Protein AF-A0A7Y3E2W7-F1 (afdb_monomer_lite)

pLDDT: mean 75.49, std 20.17, range [36.81, 98.5]

Foldseek 3Di:
DDCPPDPPPPPPDAQDDPVRLVVLVVVLVVVCVVCVVVVNNVVCVVVNVVSVVVSVVNVCSNVVVVCVVPDPPCDPVNVVVVVVVVVVVVVVVVVVVVVPPPPDPPDDDDDD

Structure (mmCIF, N/CA/C/O backbone):
data_AF-A0A7Y3E2W7-F1
#
_entry.id   AF-A0A7Y3E2W7-F1
#
loop_
_atom_site.group_PDB
_atom_site.id
_atom_site.type_symbol
_atom_site.label_atom_id
_atom_site.label_alt_id
_atom_site.label_comp_id
_atom_site.label_asym_id
_atom_site.label_entity_id
_atom_site.label_seq_id
_atom_site.pdbx_PDB_ins_code
_atom_site.Cartn_x
_atom_site.Cartn_y
_atom_site.Cartn_z
_atom_site.occupancy
_atom_site.B_iso_or_equiv
_atom_site.auth_seq_id
_atom_site.auth_comp_id
_atom_site.auth_asym_id
_atom_site.auth_atom_id
_atom_site.pdbx_PDB_model_num
ATOM 1 N N . MET A 1 1 ? 30.914 -36.514 -20.649 1.00 40.91 1 MET A N 1
ATOM 2 C CA . MET A 1 1 ? 29.871 -36.196 -19.656 1.00 40.91 1 MET A CA 1
ATOM 3 C C . MET A 1 1 ? 30.089 -34.741 -19.303 1.00 40.91 1 MET A C 1
ATOM 5 O O . MET A 1 1 ? 30.912 -34.464 -18.445 1.00 40.91 1 MET A O 1
ATOM 9 N N . ASP A 1 2 ? 29.462 -33.841 -20.057 1.00 40.50 2 ASP A N 1
ATOM 10 C CA . ASP A 1 2 ? 29.475 -32.408 -19.768 1.00 40.50 2 ASP A CA 1
ATOM 11 C C . ASP A 1 2 ? 28.217 -32.092 -18.968 1.00 40.50 2 ASP A C 1
ATOM 13 O O . ASP A 1 2 ? 27.113 -32.038 -19.507 1.00 40.50 2 ASP A O 1
ATOM 17 N N . ASP A 1 3 ? 28.396 -31.959 -17.659 1.00 47.12 3 ASP A N 1
ATOM 18 C CA . ASP A 1 3 ? 27.387 -31.462 -16.731 1.00 47.12 3 ASP A CA 1
ATOM 19 C C . ASP A 1 3 ? 27.387 -29.930 -16.816 1.00 47.12 3 ASP A C 1
ATOM 21 O O . ASP A 1 3 ? 27.977 -29.220 -16.003 1.00 47.12 3 ASP A O 1
ATOM 25 N N . SER A 1 4 ? 26.791 -29.412 -17.893 1.00 49.38 4 SER A N 1
ATOM 26 C CA . SER A 1 4 ? 26.433 -27.997 -17.999 1.00 49.38 4 SER A CA 1
ATOM 27 C C . SER A 1 4 ? 25.125 -27.783 -17.248 1.00 49.38 4 SER A C 1
ATOM 29 O O . SER A 1 4 ? 24.070 -27.604 -17.851 1.00 49.38 4 SER A O 1
ATOM 31 N N . SER A 1 5 ? 25.206 -27.861 -15.920 1.00 50.41 5 SER A N 1
ATOM 32 C CA . SER A 1 5 ? 24.106 -27.518 -15.029 1.00 50.41 5 SER A CA 1
ATOM 33 C C . SER A 1 5 ? 23.673 -26.072 -15.272 1.00 50.41 5 SER A C 1
ATOM 35 O O . SER A 1 5 ? 24.426 -25.106 -15.112 1.00 50.41 5 SER A O 1
ATOM 37 N N . GLU A 1 6 ? 22.426 -25.983 -15.707 1.00 49.62 6 GLU A N 1
ATOM 38 C CA . GLU A 1 6 ? 21.614 -24.811 -15.965 1.00 49.62 6 GLU A CA 1
ATOM 39 C C . GLU A 1 6 ? 21.729 -23.790 -14.823 1.00 49.62 6 GLU A C 1
ATOM 41 O O . GLU A 1 6 ? 21.264 -24.016 -13.705 1.00 49.62 6 GLU A O 1
ATOM 46 N N . ARG A 1 7 ? 22.288 -22.607 -15.104 1.00 46.91 7 ARG A N 1
ATOM 47 C CA . ARG A 1 7 ? 21.934 -21.426 -14.311 1.00 46.91 7 ARG A CA 1
ATOM 48 C C . ARG A 1 7 ? 20.592 -20.939 -14.828 1.00 46.91 7 ARG A C 1
ATOM 50 O O . ARG A 1 7 ? 20.533 -20.127 -15.746 1.00 46.91 7 ARG A O 1
ATOM 57 N N . CYS A 1 8 ? 19.519 -21.464 -14.250 1.00 42.66 8 CYS A N 1
ATOM 58 C CA . CYS A 1 8 ? 18.219 -20.818 -14.310 1.00 42.66 8 CYS A CA 1
ATOM 59 C C . CYS A 1 8 ? 18.381 -19.427 -13.692 1.00 42.66 8 CYS A C 1
ATOM 61 O O . CYS A 1 8 ? 18.460 -19.287 -12.473 1.00 42.66 8 CYS A O 1
ATOM 63 N N . GLU A 1 9 ? 18.494 -18.401 -14.533 1.00 46.25 9 GLU A N 1
ATOM 64 C CA . GLU A 1 9 ? 18.309 -17.022 -14.108 1.00 46.25 9 GLU A CA 1
ATOM 65 C C . GLU A 1 9 ? 16.896 -16.926 -13.533 1.00 46.25 9 GLU A C 1
ATOM 67 O O . GLU A 1 9 ? 15.901 -16.912 -14.262 1.00 46.25 9 GLU A O 1
ATOM 72 N N . GLU A 1 10 ? 16.800 -16.938 -12.207 1.00 44.06 10 GLU A N 1
ATOM 73 C CA . GLU A 1 10 ? 15.563 -16.707 -11.480 1.00 44.06 10 GLU A CA 1
ATOM 74 C C . GLU A 1 10 ? 15.150 -15.258 -11.774 1.00 44.06 10 GLU A C 1
ATOM 76 O O . GLU A 1 10 ? 15.556 -14.311 -11.100 1.00 44.06 10 GLU A O 1
ATOM 81 N N . LYS A 1 11 ? 14.404 -15.057 -12.868 1.00 50.44 11 LYS A N 1
ATOM 82 C CA . LYS A 1 11 ? 13.750 -13.784 -13.166 1.00 50.44 11 LYS A CA 1
ATOM 83 C C . LYS A 1 11 ? 12.845 -13.490 -11.982 1.00 50.44 11 LYS A C 1
ATOM 85 O O . LYS A 1 11 ? 11.765 -14.068 -11.864 1.00 50.44 11 LYS A O 1
ATOM 90 N N . GLY A 1 12 ? 13.318 -12.617 -11.094 1.00 58.91 12 GLY A N 1
ATOM 91 C CA . GLY A 1 12 ? 12.549 -12.148 -9.953 1.00 58.91 12 GLY A CA 1
ATOM 92 C C . GLY A 1 12 ? 11.154 -11.705 -10.404 1.00 58.91 12 GLY A C 1
ATOM 93 O O . GLY A 1 12 ? 10.984 -11.290 -11.557 1.00 58.91 12 GLY A O 1
ATOM 94 N N . PRO A 1 13 ? 10.141 -11.810 -9.527 1.00 65.06 13 PRO A N 1
ATOM 95 C CA . PRO A 1 13 ? 8.766 -11.525 -9.900 1.00 65.06 13 PRO A CA 1
ATOM 96 C C . PRO A 1 13 ? 8.683 -10.150 -10.571 1.00 65.06 13 PRO A C 1
ATOM 98 O O . PRO A 1 13 ? 9.246 -9.156 -10.093 1.00 65.06 13 PRO A O 1
ATOM 101 N N . GLY A 1 14 ? 8.026 -10.125 -11.732 1.00 67.56 14 GLY A N 1
ATOM 102 C CA . GLY A 1 14 ? 7.763 -8.898 -12.473 1.00 67.56 14 GLY A CA 1
ATOM 103 C C . GLY A 1 14 ? 6.989 -7.883 -11.622 1.00 67.56 14 GLY A C 1
ATOM 104 O O . GLY A 1 14 ? 6.475 -8.235 -10.556 1.00 67.56 14 GLY A O 1
ATOM 105 N N . PRO A 1 15 ? 6.916 -6.614 -12.061 1.00 76.56 15 PRO A N 1
ATOM 106 C CA . PRO A 1 15 ? 6.127 -5.608 -11.359 1.00 76.56 15 PRO A CA 1
ATOM 107 C C . PRO A 1 15 ? 4.693 -6.095 -11.106 1.00 76.56 15 PRO A C 1
ATOM 109 O O . PRO A 1 15 ? 4.139 -6.829 -11.934 1.00 76.56 15 PRO A O 1
ATOM 112 N N . PRO A 1 16 ? 4.077 -5.699 -9.979 1.00 84.19 16 PRO A N 1
ATOM 113 C CA . PRO A 1 16 ? 2.671 -5.992 -9.739 1.00 84.19 16 PRO A CA 1
ATOM 114 C C . PRO A 1 16 ? 1.811 -5.395 -10.863 1.00 84.19 16 PRO A C 1
ATOM 116 O O . PRO A 1 16 ? 2.094 -4.310 -11.364 1.00 84.19 16 PRO A O 1
ATOM 119 N N . SER A 1 17 ? 0.761 -6.106 -11.278 1.00 88.81 17 SER A N 1
ATOM 120 C CA . SER A 1 17 ? -0.187 -5.583 -12.265 1.00 88.81 17 SER A CA 1
ATOM 121 C C . SER A 1 17 ? -1.071 -4.487 -1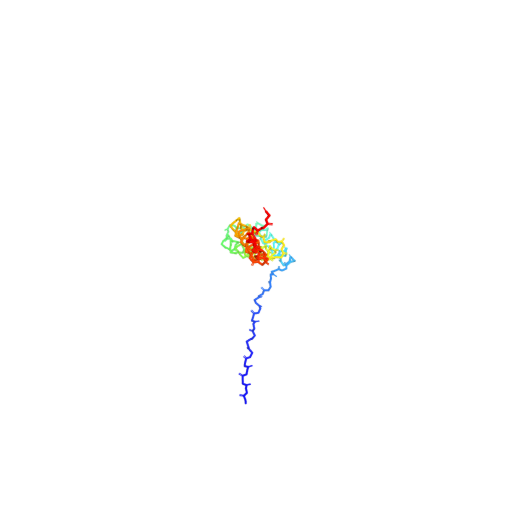1.663 1.00 88.81 17 SER A C 1
ATOM 123 O O . SER A 1 17 ? -1.322 -4.471 -10.456 1.00 88.81 17 SER A O 1
ATOM 125 N N . GLU A 1 18 ? -1.606 -3.607 -12.510 1.00 90.94 18 GLU A N 1
ATOM 126 C CA . GLU A 1 18 ? -2.554 -2.564 -12.097 1.00 90.94 18 GLU A CA 1
ATOM 127 C C . GLU A 1 18 ? -3.778 -3.153 -11.375 1.00 90.94 18 GLU A C 1
ATOM 129 O O . GLU A 1 18 ? -4.172 -2.671 -10.313 1.00 90.94 18 GLU A O 1
ATOM 134 N N . ASP A 1 19 ? -4.338 -4.247 -11.900 1.00 92.50 19 ASP A N 1
ATOM 135 C CA . ASP A 1 19 ? -5.480 -4.933 -11.285 1.00 92.50 19 ASP A CA 1
ATOM 136 C C . ASP A 1 19 ? -5.157 -5.455 -9.883 1.00 92.50 19 ASP A C 1
ATOM 138 O O . ASP A 1 19 ? -5.993 -5.376 -8.982 1.00 92.50 19 ASP A O 1
ATOM 142 N N . ARG A 1 20 ? -3.925 -5.935 -9.664 1.00 93.25 20 ARG A N 1
ATOM 143 C CA . ARG A 1 20 ? -3.476 -6.381 -8.342 1.00 93.25 20 ARG A CA 1
ATOM 144 C C . ARG A 1 20 ? -3.413 -5.213 -7.363 1.00 93.25 20 ARG A C 1
ATOM 146 O O . ARG A 1 20 ? -3.873 -5.346 -6.234 1.00 93.25 20 ARG A O 1
ATOM 153 N N . VAL A 1 21 ? -2.863 -4.078 -7.789 1.00 94.94 21 VAL A N 1
ATOM 154 C CA . VAL A 1 21 ? -2.784 -2.866 -6.961 1.00 94.94 21 VAL A CA 1
ATOM 155 C C . VAL A 1 21 ? -4.180 -2.370 -6.591 1.00 94.94 21 VAL A C 1
ATOM 157 O O . VAL A 1 21 ? -4.456 -2.128 -5.416 1.00 94.94 21 VAL A O 1
ATOM 160 N N . ARG A 1 22 ? -5.083 -2.276 -7.576 1.00 95.81 22 ARG A N 1
ATOM 161 C CA . ARG A 1 22 ? -6.483 -1.885 -7.355 1.00 95.81 22 ARG A CA 1
ATOM 162 C C . ARG A 1 22 ? -7.179 -2.815 -6.365 1.00 95.81 22 ARG A C 1
ATOM 164 O O . ARG A 1 22 ? -7.830 -2.333 -5.442 1.00 95.81 22 ARG A O 1
ATOM 171 N N . LEU A 1 23 ? -7.021 -4.128 -6.527 1.00 97.19 23 LEU A N 1
ATOM 172 C CA . LEU A 1 23 ? -7.623 -5.112 -5.632 1.00 97.19 23 LEU A CA 1
ATOM 173 C C . LEU A 1 23 ? -7.125 -4.952 -4.189 1.00 97.19 23 LEU A C 1
ATOM 175 O O . LEU A 1 23 ? -7.937 -4.914 -3.270 1.00 97.19 23 LEU A O 1
ATOM 179 N N . GLU A 1 24 ? -5.815 -4.823 -3.976 1.00 97.56 24 GLU A N 1
ATOM 180 C CA . GLU A 1 24 ? -5.246 -4.687 -2.626 1.00 97.56 24 GLU A CA 1
ATOM 181 C C . GLU A 1 24 ? -5.689 -3.384 -1.939 1.00 97.56 24 GLU A C 1
ATOM 183 O O . GLU A 1 24 ? -5.977 -3.396 -0.742 1.00 97.56 24 GLU A O 1
ATOM 188 N N . LEU A 1 25 ? -5.839 -2.284 -2.689 1.00 97.94 25 LEU A N 1
ATOM 189 C CA . LEU A 1 25 ? -6.413 -1.033 -2.175 1.00 97.94 25 LEU A CA 1
ATOM 190 C C . LEU A 1 25 ? -7.863 -1.216 -1.706 1.00 97.94 25 LEU A C 1
ATOM 192 O O . LEU A 1 25 ? -8.213 -0.787 -0.605 1.00 97.94 25 LEU A O 1
ATOM 196 N N . VAL A 1 26 ? -8.695 -1.875 -2.519 1.00 98.38 26 VAL A N 1
ATOM 197 C CA . VAL A 1 26 ? -10.098 -2.159 -2.176 1.00 98.38 26 VAL A CA 1
ATOM 198 C C . VAL A 1 26 ? -10.178 -3.056 -0.942 1.00 98.38 26 VAL A C 1
ATOM 200 O O . VAL A 1 26 ? -10.890 -2.736 0.007 1.00 98.38 26 VAL A O 1
ATOM 203 N N . LEU A 1 27 ? -9.394 -4.137 -0.902 1.00 97.69 27 LEU A N 1
ATOM 204 C CA . LEU A 1 27 ? -9.372 -5.061 0.233 1.00 97.69 27 LEU A CA 1
ATOM 205 C C . LEU A 1 27 ? -8.911 -4.383 1.527 1.00 97.69 27 LEU A C 1
ATOM 207 O O . LEU A 1 27 ? -9.448 -4.676 2.599 1.00 97.69 27 LEU A O 1
ATOM 211 N N . PHE A 1 28 ? -7.936 -3.476 1.441 1.00 98.31 28 PHE A N 1
ATOM 212 C CA . PHE A 1 28 ? -7.484 -2.702 2.591 1.00 98.31 28 PHE A CA 1
ATOM 213 C C . PHE A 1 28 ? -8.569 -1.733 3.080 1.00 98.31 28 PHE A C 1
ATOM 215 O O . PHE A 1 28 ? -8.849 -1.690 4.277 1.00 98.31 28 PHE A O 1
ATOM 222 N N . ALA A 1 29 ? -9.249 -1.018 2.180 1.00 98.38 29 ALA A N 1
ATOM 223 C CA . ALA A 1 29 ? -10.369 -0.149 2.547 1.00 98.38 29 ALA A CA 1
ATOM 224 C C . ALA A 1 29 ? -11.522 -0.936 3.202 1.00 98.38 29 ALA A C 1
ATOM 226 O O . ALA A 1 29 ? -12.060 -0.516 4.230 1.00 98.38 29 ALA A O 1
ATOM 227 N N . ASP A 1 30 ? -11.861 -2.106 2.658 1.00 98.50 30 ASP A N 1
ATOM 228 C CA . ASP A 1 30 ? -12.881 -2.999 3.215 1.00 98.50 30 ASP A CA 1
ATOM 229 C C . ASP A 1 30 ? -12.494 -3.552 4.588 1.00 98.50 30 ASP A C 1
ATOM 231 O O . ASP A 1 30 ? -13.359 -3.797 5.432 1.00 98.50 30 ASP A O 1
ATOM 235 N N . LEU A 1 31 ? -11.203 -3.788 4.834 1.00 97.94 31 LEU A N 1
ATOM 236 C CA . LEU A 1 31 ? -10.705 -4.175 6.152 1.00 97.94 31 LEU A CA 1
ATOM 237 C C . LEU A 1 31 ? -10.949 -3.059 7.175 1.00 97.94 31 LEU A C 1
ATOM 239 O O . LEU A 1 31 ? -11.514 -3.331 8.232 1.00 97.94 31 LEU A O 1
ATOM 243 N N . ILE A 1 32 ? -10.573 -1.816 6.857 1.00 98.12 32 ILE A N 1
ATOM 244 C CA . ILE A 1 32 ? -10.770 -0.669 7.758 1.00 98.12 32 ILE A CA 1
ATOM 245 C C . ILE A 1 32 ? -12.253 -0.484 8.082 1.00 98.12 32 ILE A C 1
ATOM 247 O O . ILE A 1 32 ? -12.622 -0.380 9.250 1.00 98.12 32 ILE A O 1
ATOM 251 N N . GLN A 1 33 ? -13.118 -0.521 7.065 1.00 98.44 33 GLN A N 1
ATOM 252 C CA . GLN A 1 33 ? -14.562 -0.385 7.264 1.00 98.44 33 GLN A CA 1
ATOM 253 C C . GLN A 1 33 ? -15.154 -1.503 8.129 1.00 98.44 33 GLN A C 1
ATOM 255 O O . GLN A 1 33 ? -16.060 -1.247 8.920 1.00 98.44 33 GLN A O 1
ATOM 260 N N . ARG A 1 34 ? -14.678 -2.746 7.984 1.00 98.25 34 ARG A N 1
ATOM 261 C CA . ARG A 1 34 ? -15.124 -3.865 8.827 1.00 98.25 34 ARG A CA 1
ATOM 262 C C . ARG A 1 34 ? -14.692 -3.686 10.277 1.00 98.25 34 ARG A C 1
ATOM 264 O O . ARG A 1 34 ? -15.526 -3.804 11.167 1.00 98.25 34 ARG A O 1
ATOM 271 N N . LEU A 1 35 ? -13.428 -3.338 10.506 1.00 98.06 35 LEU A N 1
ATOM 272 C CA . LEU A 1 35 ? -12.901 -3.104 11.851 1.00 98.06 35 LEU A CA 1
ATOM 273 C C . LEU A 1 35 ? -13.622 -1.958 12.569 1.00 98.06 35 LEU A C 1
ATOM 275 O O . LEU A 1 35 ? -13.870 -2.057 13.770 1.00 98.06 35 LEU A O 1
ATOM 279 N N . GLU A 1 36 ? -13.990 -0.905 11.840 1.00 98.06 36 GLU A N 1
ATOM 280 C CA . GLU A 1 36 ? -14.787 0.199 12.378 1.00 98.06 36 GLU A CA 1
ATOM 281 C C . GLU A 1 36 ? -16.212 -0.246 12.735 1.00 98.06 36 GLU A C 1
ATOM 283 O O . GLU A 1 36 ? -16.678 0.008 13.842 1.00 98.06 36 GLU A O 1
ATOM 288 N N . LYS A 1 37 ? -16.891 -0.988 11.847 1.00 98.31 37 LYS A N 1
ATOM 289 C CA . LYS A 1 37 ? -18.232 -1.545 12.124 1.00 98.31 37 LYS A CA 1
ATOM 290 C C . LYS A 1 37 ? -18.250 -2.467 13.343 1.00 98.31 37 LYS A C 1
ATOM 292 O O . LYS A 1 37 ? -19.257 -2.537 14.040 1.00 98.31 37 LYS A O 1
ATOM 297 N N . GLU A 1 38 ? -17.151 -3.174 13.588 1.00 98.06 38 GLU A N 1
ATOM 298 C CA . GLU A 1 38 ? -16.971 -4.042 14.753 1.00 98.06 38 GLU A CA 1
ATOM 299 C C . GLU A 1 38 ? -16.495 -3.284 16.006 1.00 98.06 38 GLU A C 1
ATOM 301 O O . GLU A 1 38 ? -16.399 -3.891 17.068 1.00 98.06 38 GLU A O 1
ATOM 306 N N . ASN A 1 39 ? -16.205 -1.979 15.910 1.00 97.88 39 ASN A N 1
ATOM 307 C CA . ASN A 1 39 ? -15.603 -1.153 16.963 1.00 97.88 39 ASN A CA 1
ATOM 308 C C . ASN A 1 39 ? -14.263 -1.709 17.493 1.00 97.88 39 ASN A C 1
ATOM 310 O O . ASN A 1 39 ? -13.923 -1.568 18.666 1.00 97.88 39 ASN A O 1
ATOM 314 N N . ARG A 1 40 ? -13.495 -2.360 16.612 1.00 97.81 40 ARG A N 1
ATOM 315 C CA . ARG A 1 40 ? -12.215 -3.029 16.915 1.00 97.81 40 ARG A CA 1
ATOM 316 C C . ARG A 1 40 ? -11.021 -2.376 16.231 1.00 97.81 40 ARG A C 1
ATOM 318 O O . ARG A 1 40 ? -9.906 -2.889 16.307 1.00 97.81 40 ARG A O 1
ATOM 325 N N . LEU A 1 41 ? -11.230 -1.243 15.561 1.00 96.00 41 LEU A N 1
ATOM 326 C CA . LEU A 1 41 ? -10.185 -0.559 14.804 1.00 96.00 41 LEU A CA 1
ATOM 327 C C . LEU A 1 41 ? -8.969 -0.207 15.673 1.00 96.00 41 LEU A C 1
ATOM 329 O O . LEU A 1 41 ? -7.839 -0.470 15.267 1.00 96.00 41 LEU A O 1
ATOM 333 N N . ALA A 1 42 ? -9.200 0.310 16.884 1.00 96.81 42 ALA A N 1
ATOM 334 C CA . ALA A 1 42 ? -8.135 0.649 17.829 1.00 96.81 42 ALA A CA 1
ATOM 335 C C . ALA A 1 42 ? -7.341 -0.586 18.296 1.00 96.81 42 ALA A C 1
ATOM 337 O O . ALA A 1 42 ? -6.115 -0.548 18.368 1.00 96.81 42 ALA A O 1
ATOM 338 N N . GLU A 1 43 ? -8.026 -1.699 18.568 1.00 97.50 43 GLU A N 1
ATOM 339 C CA . GLU A 1 43 ? -7.401 -2.959 18.995 1.00 97.50 43 GLU A CA 1
ATOM 340 C C . GLU A 1 43 ? -6.561 -3.590 17.878 1.00 97.50 43 GLU A C 1
ATOM 342 O O . GLU A 1 43 ? -5.513 -4.185 18.126 1.00 97.50 43 GLU A O 1
ATOM 347 N N . ALA A 1 44 ? -7.005 -3.435 16.630 1.00 97.25 44 ALA A N 1
ATOM 348 C CA . ALA A 1 44 ? -6.347 -3.977 15.451 1.00 97.25 44 ALA A CA 1
ATOM 349 C C . ALA A 1 44 ? -5.250 -3.061 14.874 1.00 97.25 44 ALA A C 1
ATOM 351 O O . ALA A 1 44 ? -4.658 -3.411 13.851 1.00 97.25 44 ALA A O 1
ATOM 352 N N . LEU A 1 45 ? -4.938 -1.918 15.502 1.00 95.38 45 LEU A N 1
ATOM 353 C CA . LEU A 1 45 ? -3.963 -0.945 14.988 1.00 95.38 45 LEU A CA 1
ATOM 354 C C . LEU A 1 45 ? -2.610 -1.557 14.581 1.00 95.38 45 LEU A C 1
ATOM 356 O O . LEU A 1 45 ? -2.158 -1.261 13.473 1.00 95.38 45 LEU A O 1
ATOM 360 N N . PRO A 1 46 ? -1.962 -2.432 15.381 1.00 97.06 46 PRO A N 1
ATOM 361 C CA . PRO A 1 46 ? -0.692 -3.040 14.977 1.00 97.06 46 PRO A CA 1
ATOM 362 C C . PRO A 1 46 ? -0.806 -3.846 13.676 1.00 97.06 46 PRO A C 1
ATOM 364 O O . PRO A 1 46 ? 0.069 -3.777 12.814 1.00 97.06 46 PRO A O 1
ATOM 367 N N . PHE A 1 47 ? -1.914 -4.570 13.502 1.00 95.69 47 PHE A N 1
ATOM 368 C CA . PHE A 1 47 ? -2.190 -5.336 12.289 1.00 95.69 47 PHE A CA 1
ATOM 369 C C . PHE A 1 47 ? -2.463 -4.422 11.088 1.00 95.69 47 PHE A C 1
ATOM 371 O O . PHE A 1 47 ? -1.923 -4.645 10.003 1.00 95.69 47 PHE A O 1
ATOM 378 N N . VAL A 1 48 ? -3.250 -3.361 11.289 1.00 97.44 48 VAL A N 1
ATOM 379 C CA . VAL A 1 48 ? -3.537 -2.355 10.258 1.00 97.44 48 VAL A CA 1
ATOM 380 C C . VAL A 1 48 ? -2.249 -1.696 9.766 1.00 97.44 48 VAL A C 1
ATOM 382 O O . VAL A 1 48 ? -2.044 -1.591 8.558 1.00 97.44 48 VAL A O 1
ATOM 385 N N . LEU A 1 49 ? -1.354 -1.308 10.678 1.00 97.12 49 LEU A N 1
ATOM 386 C CA . LEU A 1 49 ? -0.061 -0.715 10.331 1.00 97.12 49 LEU A CA 1
ATOM 387 C C . LEU A 1 49 ? 0.829 -1.682 9.544 1.00 97.12 49 LEU A C 1
ATOM 389 O O . LEU A 1 49 ? 1.466 -1.265 8.578 1.00 97.12 49 LEU A O 1
ATOM 393 N N . SER A 1 50 ? 0.833 -2.970 9.903 1.00 96.19 50 SER A N 1
ATOM 394 C CA . SER A 1 50 ? 1.559 -3.989 9.138 1.00 96.19 50 SER A CA 1
ATOM 395 C C . SER A 1 50 ? 1.041 -4.085 7.701 1.00 96.19 50 SER A C 1
ATOM 397 O O . SER A 1 50 ? 1.829 -4.002 6.761 1.00 96.19 50 SER A O 1
ATOM 399 N N . ARG A 1 51 ? -0.283 -4.193 7.506 1.00 97.38 51 ARG A N 1
ATOM 400 C CA . ARG A 1 51 ? -0.863 -4.278 6.153 1.00 97.38 51 ARG A CA 1
ATOM 401 C C . ARG A 1 51 ? -0.705 -2.986 5.361 1.00 97.38 51 ARG A C 1
ATOM 403 O O . ARG A 1 51 ? -0.516 -3.050 4.150 1.00 97.38 51 ARG A O 1
ATOM 410 N N . LEU A 1 52 ? -0.720 -1.830 6.022 1.00 96.88 52 LEU A N 1
ATOM 411 C CA . LEU A 1 52 ? -0.398 -0.555 5.384 1.00 96.88 52 LEU A CA 1
ATOM 412 C C . LEU A 1 52 ? 1.053 -0.529 4.880 1.00 96.88 52 LEU A C 1
ATOM 414 O O . LEU A 1 52 ? 1.311 -0.017 3.793 1.00 96.88 52 LEU A O 1
ATOM 418 N N . GLY A 1 53 ? 1.993 -1.096 5.642 1.00 95.19 53 GLY A N 1
ATOM 419 C CA . GLY A 1 53 ? 3.385 -1.259 5.222 1.00 95.19 53 GLY A CA 1
ATOM 420 C C . GLY A 1 53 ? 3.521 -2.114 3.960 1.00 95.19 53 GLY A C 1
ATOM 421 O O . GLY A 1 53 ? 4.179 -1.697 3.006 1.00 95.19 53 GLY A O 1
ATOM 422 N N . ASP A 1 54 ? 2.836 -3.259 3.919 1.00 95.31 54 ASP A N 1
ATOM 423 C CA . ASP A 1 54 ? 2.809 -4.136 2.740 1.00 95.31 54 ASP A CA 1
ATOM 424 C C . ASP A 1 54 ? 2.213 -3.428 1.518 1.00 95.31 54 ASP A C 1
ATOM 426 O O . ASP A 1 54 ? 2.770 -3.481 0.420 1.00 95.31 54 ASP A O 1
ATOM 430 N N . LEU A 1 55 ? 1.091 -2.729 1.712 1.00 96.31 55 LEU A N 1
ATOM 431 C CA . LEU A 1 55 ? 0.408 -1.984 0.659 1.00 96.31 55 LEU A CA 1
ATOM 432 C C . LEU A 1 55 ? 1.280 -0.844 0.127 1.00 96.31 55 LEU A C 1
ATOM 434 O O . LEU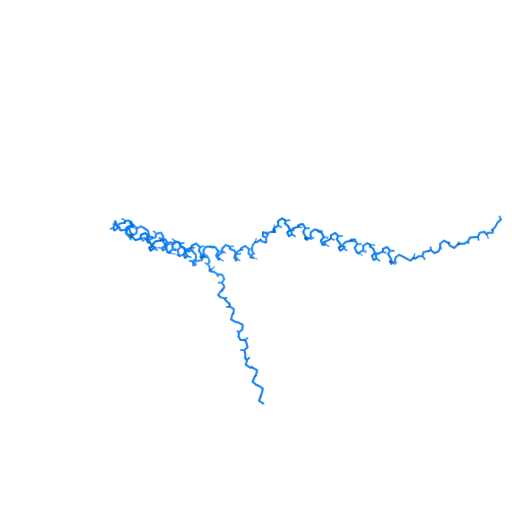 A 1 55 ? 1.369 -0.651 -1.082 1.00 96.31 55 LEU A O 1
ATOM 438 N N . ARG A 1 56 ? 1.982 -0.125 1.011 1.00 94.75 56 ARG A N 1
ATOM 439 C CA . ARG A 1 56 ? 2.946 0.906 0.612 1.00 94.75 56 ARG A CA 1
ATOM 440 C C . ARG A 1 56 ? 4.056 0.320 -0.254 1.00 94.75 56 ARG A C 1
ATOM 442 O O . ARG A 1 56 ? 4.403 0.925 -1.262 1.00 94.75 56 ARG A O 1
ATOM 449 N N . ARG A 1 57 ? 4.603 -0.842 0.117 1.00 91.81 57 ARG A N 1
ATOM 450 C CA . ARG A 1 57 ? 5.624 -1.526 -0.687 1.00 91.81 57 ARG A CA 1
ATOM 451 C C . ARG A 1 57 ? 5.082 -1.909 -2.064 1.00 91.81 57 ARG A C 1
ATOM 453 O O . ARG A 1 57 ? 5.736 -1.629 -3.056 1.00 91.81 57 ARG A O 1
ATOM 460 N N . LEU A 1 58 ? 3.874 -2.472 -2.129 1.00 92.50 58 LEU A N 1
ATOM 461 C CA . LEU A 1 58 ? 3.219 -2.821 -3.393 1.00 92.50 58 LEU A CA 1
ATOM 462 C C . LEU A 1 58 ? 3.022 -1.599 -4.305 1.00 92.50 58 LEU A C 1
ATOM 464 O O . LEU A 1 58 ? 3.291 -1.679 -5.502 1.00 92.50 58 LEU A O 1
ATOM 468 N N . LEU A 1 59 ? 2.549 -0.484 -3.743 1.00 91.25 59 LEU A N 1
ATOM 469 C CA . LEU A 1 59 ? 2.348 0.768 -4.476 1.00 91.25 59 LEU A CA 1
ATOM 470 C C . LEU A 1 59 ? 3.673 1.324 -4.996 1.00 91.25 59 LEU A C 1
ATOM 472 O O . LEU A 1 59 ? 3.750 1.721 -6.153 1.00 91.25 59 LEU A O 1
ATOM 476 N N . PHE A 1 60 ? 4.718 1.287 -4.171 1.00 88.44 60 PHE A N 1
ATOM 477 C CA . PHE A 1 60 ? 6.057 1.703 -4.572 1.00 88.44 60 PHE A CA 1
ATOM 478 C C . PHE A 1 60 ? 6.627 0.808 -5.679 1.00 88.44 60 PHE A C 1
ATOM 480 O O . PHE A 1 60 ? 7.142 1.316 -6.666 1.00 88.44 60 PHE A O 1
ATOM 487 N N . ASP A 1 61 ? 6.487 -0.516 -5.568 1.00 87.81 61 ASP A N 1
ATOM 488 C CA . ASP A 1 61 ? 6.947 -1.460 -6.593 1.00 87.81 61 ASP A CA 1
ATOM 489 C C . ASP A 1 61 ? 6.210 -1.257 -7.930 1.00 87.81 61 ASP A C 1
ATOM 491 O O . ASP A 1 61 ? 6.805 -1.418 -8.998 1.00 87.81 61 ASP A O 1
ATOM 495 N N . TYR A 1 62 ? 4.924 -0.894 -7.879 1.00 87.50 62 TYR A N 1
ATOM 496 C CA . TYR A 1 62 ? 4.136 -0.515 -9.052 1.00 87.50 62 TYR A CA 1
ATOM 497 C C . TYR A 1 62 ? 4.599 0.817 -9.654 1.00 87.50 62 TYR A C 1
ATOM 499 O O . TYR A 1 62 ? 4.789 0.905 -10.865 1.00 87.50 62 TYR A O 1
ATOM 507 N N . GLU A 1 63 ? 4.803 1.838 -8.819 1.00 83.19 63 GLU A N 1
ATOM 508 C CA . GLU A 1 63 ? 5.202 3.181 -9.245 1.00 83.19 63 GLU A CA 1
ATOM 509 C C . GLU A 1 63 ? 6.622 3.192 -9.809 1.00 83.19 63 GLU A C 1
ATOM 511 O O . GLU A 1 63 ? 6.812 3.637 -10.933 1.00 83.19 63 GLU A O 1
ATOM 516 N N . VAL A 1 64 ? 7.602 2.626 -9.099 1.00 78.00 64 VAL A N 1
ATOM 517 C CA . VAL A 1 64 ? 9.019 2.661 -9.493 1.00 78.00 64 VAL A CA 1
ATOM 518 C C . VAL A 1 64 ? 9.278 1.868 -10.769 1.00 78.00 64 VAL A C 1
ATOM 520 O O . VAL A 1 64 ? 9.929 2.357 -11.693 1.00 78.00 64 VAL A O 1
ATOM 523 N N . ARG A 1 65 ? 8.715 0.664 -10.889 1.00 66.12 65 ARG A N 1
ATOM 524 C CA . ARG A 1 65 ? 8.839 -0.124 -12.127 1.00 66.12 65 ARG A CA 1
ATOM 525 C C . ARG A 1 65 ? 7.930 0.402 -13.242 1.00 66.12 65 ARG A C 1
ATOM 527 O O . ARG A 1 65 ? 8.195 0.174 -14.421 1.00 66.12 65 ARG A O 1
ATOM 534 N N . GLY A 1 66 ? 6.873 1.131 -12.883 1.00 56.44 66 GLY A N 1
ATOM 535 C CA . GLY A 1 66 ? 6.081 1.945 -13.800 1.00 56.44 66 GLY A CA 1
ATOM 536 C C . GLY A 1 66 ? 6.885 3.121 -14.357 1.00 56.44 66 GLY A C 1
ATOM 537 O O . GLY A 1 66 ? 6.835 3.361 -15.560 1.00 56.44 66 GLY A O 1
ATOM 538 N N . THR A 1 67 ? 7.693 3.791 -13.530 1.00 51.09 67 THR A N 1
ATOM 539 C CA . THR A 1 67 ? 8.593 4.878 -13.941 1.00 51.09 67 THR A CA 1
ATOM 540 C C . THR A 1 67 ? 9.784 4.379 -14.755 1.00 51.09 67 THR A C 1
ATOM 542 O O . THR A 1 67 ? 10.116 5.021 -15.745 1.00 51.09 67 THR A O 1
ATOM 545 N N . GLU A 1 68 ? 10.329 3.183 -14.488 1.00 51.56 68 GLU A N 1
ATOM 546 C CA . GLU A 1 68 ? 11.282 2.534 -15.413 1.00 51.56 68 GLU A CA 1
ATOM 547 C C . GLU A 1 68 ? 10.684 2.337 -16.820 1.00 51.56 68 GLU A C 1
ATOM 549 O O . GLU A 1 68 ? 11.401 2.392 -17.818 1.00 51.56 68 GLU A O 1
ATOM 554 N N . ARG A 1 69 ? 9.360 2.141 -16.921 1.00 49.75 69 ARG A N 1
ATOM 555 C CA . ARG A 1 69 ? 8.634 2.041 -18.198 1.00 49.75 69 ARG A CA 1
ATOM 556 C C . ARG A 1 69 ? 8.183 3.376 -18.786 1.00 49.75 69 ARG A C 1
ATOM 558 O O . ARG A 1 69 ? 7.912 3.408 -19.985 1.00 49.75 69 ARG A O 1
ATOM 565 N N . LEU A 1 70 ? 8.032 4.432 -17.985 1.00 47.00 70 LEU A N 1
ATOM 566 C CA . LEU A 1 70 ? 7.311 5.635 -18.409 1.00 47.00 70 LEU A CA 1
ATOM 567 C C . LEU A 1 70 ? 8.029 6.965 -18.236 1.00 47.00 70 LEU A C 1
ATOM 569 O O . LEU A 1 70 ? 7.455 7.917 -18.735 1.00 47.00 70 LEU A O 1
ATOM 573 N N . LEU A 1 71 ? 9.218 7.066 -17.634 1.00 44.72 71 LEU A N 1
ATOM 574 C CA . LEU A 1 71 ? 10.130 8.221 -17.743 1.00 44.72 71 LEU A CA 1
ATOM 575 C C . LEU A 1 71 ? 11.370 7.937 -16.872 1.00 44.72 71 LEU A C 1
ATOM 577 O O . LEU A 1 71 ? 11.199 7.739 -15.667 1.00 44.72 71 LEU A O 1
ATOM 581 N N . PRO A 1 72 ? 12.613 7.988 -17.396 1.00 45.00 72 PRO A N 1
ATOM 582 C CA . PRO A 1 72 ? 13.742 8.189 -16.507 1.00 45.00 72 PRO A CA 1
ATOM 583 C C . PRO A 1 72 ? 13.498 9.546 -15.847 1.00 45.00 72 PRO A C 1
ATOM 585 O O . PRO A 1 72 ? 13.453 10.576 -16.523 1.00 45.00 72 PRO A O 1
ATOM 588 N N . ILE A 1 73 ? 13.282 9.554 -14.534 1.00 52.81 73 ILE A N 1
ATOM 589 C CA . ILE A 1 73 ? 13.507 10.765 -13.756 1.00 52.81 73 ILE A CA 1
ATOM 590 C C . ILE A 1 73 ? 15.015 10.979 -13.881 1.00 52.81 73 ILE A C 1
ATOM 592 O O . ILE A 1 73 ? 15.780 10.389 -13.127 1.00 52.81 73 ILE A O 1
ATOM 596 N N . GLU A 1 74 ? 15.453 11.694 -14.922 1.00 52.69 74 GLU A N 1
ATOM 597 C CA . GLU A 1 74 ? 16.850 12.092 -15.042 1.00 52.69 74 GLU A CA 1
ATOM 598 C C . GLU A 1 74 ? 17.142 12.943 -13.811 1.00 52.69 74 GLU A C 1
ATOM 600 O O . GLU A 1 74 ? 16.655 14.071 -13.684 1.00 52.69 74 GLU A O 1
ATOM 605 N N . ASP A 1 75 ? 17.905 12.363 -12.886 1.00 58.47 75 ASP A N 1
ATOM 606 C CA . ASP A 1 75 ? 18.580 13.105 -11.838 1.00 58.47 75 ASP A CA 1
ATOM 607 C C . ASP A 1 75 ? 19.243 14.328 -12.504 1.00 58.47 75 ASP A C 1
ATOM 609 O O . ASP A 1 75 ? 19.911 14.169 -13.535 1.00 58.47 75 ASP A O 1
ATOM 613 N N . PRO A 1 76 ? 19.054 15.555 -11.986 1.00 57.94 76 PRO A N 1
ATOM 614 C CA . PRO A 1 76 ? 19.734 16.737 -12.501 1.00 57.94 76 PRO A CA 1
ATOM 615 C C . PRO A 1 76 ? 21.242 16.526 -12.711 1.00 57.94 76 PRO A C 1
ATOM 617 O O . PRO A 1 76 ? 21.797 17.079 -13.660 1.00 57.94 76 PRO A O 1
ATOM 620 N N . GLN A 1 77 ? 21.891 15.702 -11.879 1.00 56.69 77 GLN A N 1
ATOM 621 C CA . GLN A 1 77 ? 23.288 15.315 -12.064 1.00 56.69 77 GLN A CA 1
ATOM 622 C C . GLN A 1 77 ? 23.490 14.411 -13.280 1.00 56.69 77 GLN A C 1
ATOM 624 O O . GLN A 1 77 ? 24.379 14.693 -14.072 1.00 56.69 77 GLN A O 1
ATOM 629 N N . GLU A 1 78 ? 22.664 13.383 -13.489 1.00 59.81 78 GLU A N 1
ATOM 630 C CA . GLU A 1 78 ? 22.764 12.528 -14.681 1.00 59.81 78 GLU A CA 1
ATOM 631 C C . GLU A 1 78 ? 22.506 13.303 -15.975 1.00 59.81 78 GLU A C 1
ATOM 633 O O . GLU A 1 78 ? 23.162 13.054 -16.988 1.00 59.81 78 GLU A O 1
ATOM 638 N N . ARG A 1 79 ? 21.578 14.265 -15.954 1.00 68.50 79 ARG A N 1
ATOM 639 C CA . ARG A 1 79 ? 21.328 15.148 -17.098 1.00 68.50 79 ARG A CA 1
ATOM 640 C C . ARG A 1 79 ? 22.555 15.996 -17.426 1.0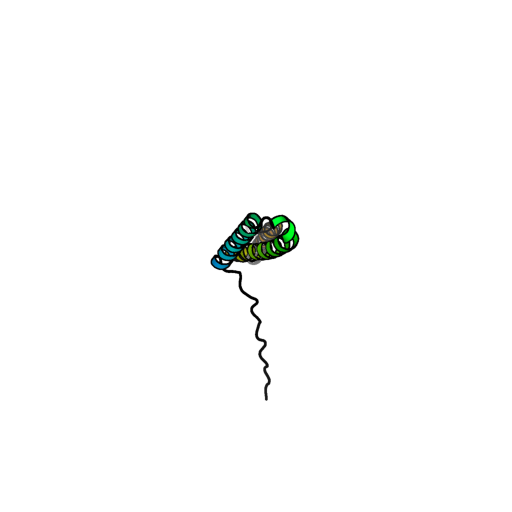0 68.50 79 ARG A C 1
ATOM 642 O O . ARG A 1 79 ? 22.895 16.147 -18.600 1.00 68.50 79 ARG A O 1
ATOM 649 N N . GLU A 1 80 ? 23.218 16.534 -16.406 1.00 69.06 80 GLU A N 1
ATOM 650 C CA . GLU A 1 80 ? 24.449 17.305 -16.582 1.00 69.06 80 GLU A CA 1
ATOM 651 C C . GLU A 1 80 ? 25.606 16.409 -17.050 1.00 69.06 80 GLU A C 1
ATOM 653 O O . GLU A 1 80 ? 26.342 16.791 -17.956 1.00 69.0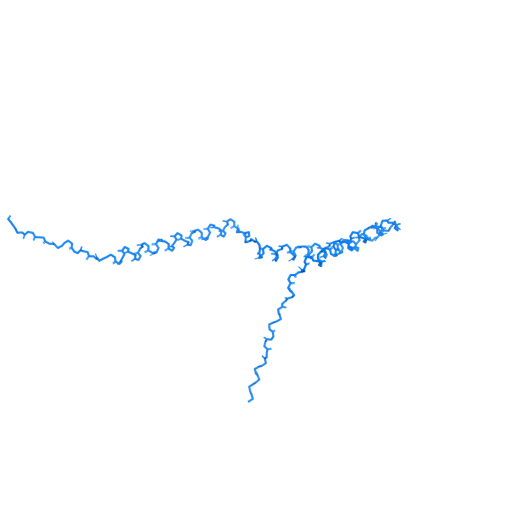6 80 GLU A O 1
ATOM 658 N N . THR A 1 81 ? 25.719 15.181 -16.536 1.00 77.81 81 THR A N 1
ATOM 659 C CA . THR A 1 81 ? 26.716 14.202 -16.996 1.00 77.81 81 THR A CA 1
ATOM 660 C C . THR A 1 81 ? 26.509 13.842 -18.467 1.00 77.81 81 THR A C 1
ATOM 662 O O . THR A 1 81 ? 27.440 13.963 -19.254 1.00 77.81 81 THR A O 1
ATOM 665 N N . ARG A 1 82 ? 25.279 13.522 -18.892 1.00 74.94 82 ARG A N 1
ATOM 666 C CA . ARG A 1 82 ? 24.976 13.234 -20.308 1.00 74.94 82 ARG A CA 1
ATOM 667 C C . ARG A 1 82 ? 25.234 14.433 -21.219 1.00 74.94 82 ARG A C 1
ATOM 669 O O . ARG A 1 82 ? 25.560 14.256 -22.392 1.00 74.94 82 ARG A O 1
ATOM 676 N N . ARG A 1 83 ? 25.051 15.655 -20.711 1.00 77.31 83 ARG A N 1
ATOM 677 C CA . ARG A 1 83 ? 25.374 16.883 -21.444 1.00 77.31 83 ARG A CA 1
ATOM 678 C C . ARG A 1 83 ? 26.885 17.034 -21.622 1.00 77.31 83 ARG A C 1
ATOM 680 O O . ARG A 1 83 ? 27.318 17.311 -22.736 1.00 77.31 83 ARG A O 1
ATOM 687 N N . LEU A 1 84 ? 27.655 16.820 -20.558 1.00 81.62 84 LEU A N 1
ATOM 688 C CA . LEU A 1 84 ? 29.118 16.852 -20.585 1.00 81.62 84 LEU A CA 1
ATOM 689 C C . LEU A 1 84 ? 29.696 15.776 -21.510 1.00 81.62 84 LEU A C 1
ATOM 691 O O . LEU A 1 84 ? 30.598 16.074 -22.289 1.00 81.62 84 LEU A O 1
ATOM 695 N N . ASP A 1 85 ? 29.142 14.564 -21.482 1.00 80.75 85 ASP A N 1
ATOM 696 C CA . ASP A 1 85 ? 29.577 13.473 -22.357 1.00 80.75 85 ASP A CA 1
ATOM 697 C C . ASP A 1 85 ? 29.356 13.825 -23.834 1.00 80.75 85 ASP A C 1
ATOM 699 O O . ASP A 1 85 ? 30.277 13.696 -24.639 1.00 80.75 85 ASP A O 1
ATOM 703 N N . ARG A 1 86 ? 28.187 14.378 -24.193 1.00 80.12 86 ARG A N 1
ATOM 704 C CA . ARG A 1 86 ? 27.933 14.848 -25.569 1.00 80.12 86 ARG A CA 1
ATOM 705 C C . ARG A 1 86 ? 28.860 15.983 -25.989 1.00 80.12 86 ARG A C 1
ATOM 707 O O . ARG A 1 86 ? 29.344 15.975 -27.115 1.00 80.12 86 ARG A O 1
ATOM 714 N N . GLU A 1 87 ? 29.117 16.948 -25.106 1.00 83.69 87 GLU A N 1
ATOM 715 C CA . GLU A 1 87 ? 30.045 18.049 -25.395 1.00 83.69 87 GLU A CA 1
ATOM 716 C C . GLU A 1 87 ? 31.477 17.528 -25.607 1.00 83.69 87 GLU A C 1
ATOM 718 O O . GLU A 1 87 ? 32.204 18.009 -26.478 1.00 83.69 87 GLU A O 1
ATOM 723 N N . SER A 1 88 ? 31.876 16.514 -24.836 1.00 81.25 88 SER A N 1
ATOM 724 C CA . SER A 1 88 ? 33.167 15.841 -24.978 1.00 81.25 88 SER A CA 1
ATOM 725 C C . SER A 1 88 ? 33.268 15.088 -26.308 1.00 81.25 88 SER A C 1
ATOM 727 O O . SER A 1 88 ? 34.256 15.242 -27.026 1.00 81.25 88 SER A O 1
ATOM 729 N N . GLU A 1 89 ? 32.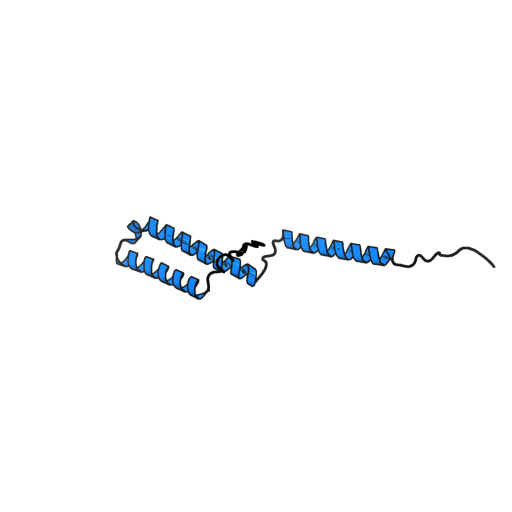231 14.336 -26.685 1.00 81.75 89 GLU A N 1
ATOM 730 C CA . GLU A 1 89 ? 32.163 13.621 -27.965 1.00 81.75 89 GLU A CA 1
ATOM 731 C C . GLU A 1 89 ? 32.171 14.574 -29.171 1.00 81.75 89 GLU A C 1
ATOM 733 O O . GLU A 1 89 ? 32.838 14.302 -30.174 1.00 81.75 89 GLU A O 1
ATOM 738 N N . GLU A 1 90 ? 31.467 15.707 -29.089 1.00 83.62 90 GLU A N 1
ATOM 739 C CA . GLU A 1 90 ? 31.481 16.738 -30.133 1.00 83.62 90 GLU A CA 1
ATOM 740 C C . GLU A 1 90 ? 32.854 17.399 -30.260 1.00 83.62 90 GLU A C 1
ATOM 742 O O . GLU A 1 90 ? 33.360 17.521 -31.377 1.00 83.62 90 GLU A O 1
ATOM 747 N N . ARG A 1 91 ? 33.509 17.746 -29.142 1.00 76.00 91 ARG A N 1
ATOM 748 C CA . ARG A 1 91 ? 34.890 18.257 -29.168 1.00 76.00 91 ARG A CA 1
ATOM 749 C C . ARG A 1 91 ? 35.867 17.243 -29.745 1.00 76.00 91 ARG A C 1
ATOM 751 O O . ARG A 1 91 ? 36.725 17.614 -30.539 1.00 76.00 91 ARG A O 1
ATOM 758 N N . GLN A 1 92 ? 35.749 15.971 -29.371 1.00 79.44 92 GLN A N 1
ATOM 759 C CA . GLN A 1 92 ? 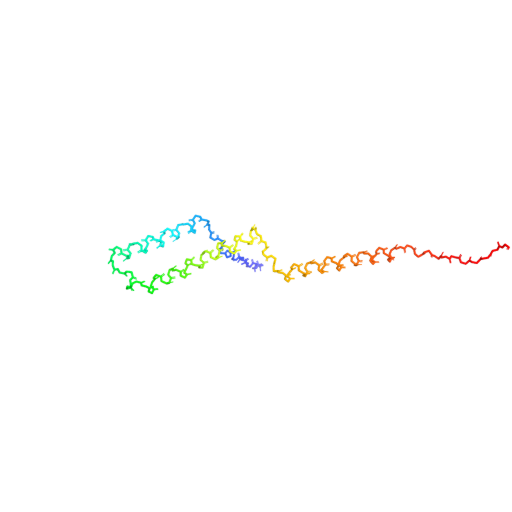36.597 14.916 -29.924 1.00 79.44 92 GLN A CA 1
ATOM 760 C C . GLN A 1 92 ? 36.391 14.769 -31.429 1.00 79.44 92 GLN A C 1
ATOM 762 O O . GLN A 1 92 ? 37.364 14.604 -32.158 1.00 79.44 92 GLN A O 1
ATOM 767 N N . ARG A 1 93 ? 35.149 14.868 -31.908 1.00 81.06 93 ARG A N 1
ATOM 768 C CA . ARG A 1 93 ? 34.841 14.805 -33.339 1.00 81.06 93 ARG A CA 1
ATOM 769 C C . ARG A 1 93 ? 35.412 15.996 -34.105 1.00 81.06 93 ARG A C 1
ATOM 771 O O . ARG A 1 93 ? 36.029 15.775 -35.138 1.00 81.06 93 ARG A O 1
ATOM 778 N N . GLN A 1 94 ? 35.256 17.211 -33.581 1.00 78.31 94 GLN A N 1
ATOM 779 C CA . GLN A 1 94 ? 35.830 18.428 -34.169 1.00 78.31 94 GLN A CA 1
ATOM 780 C C . GLN A 1 94 ? 37.355 18.362 -34.218 1.00 78.31 94 GLN A C 1
ATOM 782 O O . GLN A 1 94 ? 37.950 18.703 -35.228 1.00 78.31 94 GLN A O 1
ATOM 787 N N . MET A 1 95 ? 37.985 17.852 -33.159 1.00 73.06 95 MET A N 1
ATOM 788 C CA . MET A 1 95 ? 39.425 17.628 -33.144 1.00 73.06 95 MET A CA 1
ATOM 789 C C . MET A 1 95 ? 39.816 16.570 -34.186 1.00 73.06 95 MET A C 1
ATOM 791 O O . MET A 1 95 ? 40.728 16.779 -34.963 1.00 73.06 95 MET A O 1
ATOM 795 N N . ILE A 1 96 ? 39.111 15.445 -34.293 1.00 75.56 96 ILE A N 1
ATOM 796 C CA . ILE A 1 96 ? 39.415 14.453 -35.340 1.00 75.56 96 ILE A CA 1
ATOM 797 C C . ILE A 1 96 ? 39.259 15.055 -36.747 1.00 75.56 96 ILE A C 1
ATOM 799 O O . ILE A 1 96 ? 40.050 14.726 -37.624 1.00 75.56 96 ILE A O 1
ATOM 803 N N . GLU A 1 97 ? 38.278 15.928 -36.960 1.00 76.38 97 GLU A N 1
ATOM 804 C CA . GLU A 1 97 ? 38.045 16.624 -38.228 1.00 76.38 97 GLU A CA 1
ATOM 805 C C . GLU A 1 97 ? 39.153 17.644 -38.544 1.00 76.38 97 GLU A C 1
ATOM 807 O O . GLU A 1 97 ? 39.719 17.595 -39.631 1.00 76.38 97 GLU A O 1
ATOM 812 N N . GLU A 1 98 ? 39.546 18.475 -37.575 1.00 67.38 98 GLU A N 1
ATOM 813 C CA . GLU A 1 98 ? 40.665 19.428 -37.677 1.00 67.38 98 GLU A CA 1
ATOM 814 C C . GLU A 1 98 ? 41.998 18.712 -37.945 1.00 67.38 98 GLU A C 1
ATOM 816 O O . GLU A 1 98 ? 42.806 19.140 -38.762 1.00 67.38 98 GLU A O 1
ATOM 821 N N . TRP A 1 99 ? 42.222 17.565 -37.304 1.00 65.62 99 TRP A N 1
ATOM 822 C CA . TRP A 1 99 ? 43.436 16.767 -37.485 1.00 65.62 99 TRP A CA 1
ATOM 823 C C . TRP A 1 99 ? 43.421 15.904 -38.758 1.00 65.62 99 TRP A C 1
ATOM 825 O O . TRP A 1 99 ? 44.469 15.393 -39.159 1.00 65.62 99 TRP A O 1
ATOM 835 N N . GLN A 1 100 ? 42.256 15.712 -39.385 1.00 63.56 100 GLN A N 1
ATOM 836 C CA . GLN A 1 100 ? 42.121 15.106 -40.715 1.00 63.56 100 GLN A CA 1
ATOM 837 C C . GLN A 1 100 ? 42.140 16.142 -41.840 1.00 63.56 100 GLN A C 1
ATOM 839 O O . GLN A 1 100 ? 42.172 15.755 -43.013 1.00 63.56 100 GLN A O 1
ATOM 844 N N . GLU A 1 101 ? 42.154 17.435 -41.511 1.00 61.72 101 GLU A N 1
ATOM 845 C CA . GLU A 1 101 ? 42.367 18.483 -42.494 1.00 61.72 101 GLU A CA 1
ATOM 846 C C . GLU A 1 101 ? 43.778 18.299 -43.088 1.00 61.72 101 GLU A C 1
ATOM 848 O O . GLU A 1 101 ? 44.765 18.221 -42.345 1.00 61.72 101 GLU A O 1
ATOM 853 N N . PRO A 1 102 ? 43.913 18.132 -44.418 1.00 49.62 102 PRO A N 1
ATOM 854 C CA . PRO A 1 102 ? 45.217 17.968 -45.035 1.00 49.62 102 PRO A CA 1
ATOM 855 C C . PRO A 1 102 ? 46.062 19.188 -44.692 1.00 49.62 102 PRO A C 1
ATOM 857 O O . PRO A 1 102 ? 45.703 20.300 -45.071 1.00 49.62 102 PRO A O 1
ATOM 860 N N . TRP A 1 103 ? 47.181 18.988 -43.993 1.00 55.75 103 TRP A N 1
ATOM 861 C CA . TRP A 1 103 ? 48.156 20.053 -43.803 1.00 55.75 103 TRP A CA 1
ATOM 862 C C . TRP A 1 103 ? 48.566 20.550 -45.188 1.00 55.75 103 TRP A C 1
ATOM 864 O O . TRP A 1 103 ? 49.268 19.849 -45.920 1.00 55.75 103 TRP A O 1
ATOM 874 N N . THR A 1 104 ? 48.080 21.725 -45.580 1.00 59.62 104 THR A N 1
ATOM 875 C CA . THR A 1 104 ? 48.598 22.433 -46.738 1.00 59.62 104 THR A CA 1
ATOM 876 C C . THR A 1 104 ? 49.906 23.066 -46.291 1.00 59.62 104 THR A C 1
ATOM 878 O O . THR A 1 104 ? 49.869 23.989 -45.471 1.00 59.62 104 THR A O 1
ATOM 881 N N . PRO A 1 105 ? 51.068 22.611 -46.796 1.00 51.78 105 PRO A N 1
ATOM 882 C CA . PRO A 1 105 ? 52.204 23.501 -46.811 1.00 51.78 105 PRO A CA 1
ATOM 883 C C . PRO A 1 105 ? 51.751 24.698 -47.634 1.00 51.78 105 PRO A C 1
ATOM 885 O O . PRO A 1 105 ? 51.516 24.560 -48.837 1.00 51.78 105 PRO A O 1
ATOM 888 N N . ASP A 1 106 ? 51.656 25.869 -47.018 1.00 55.50 106 ASP A N 1
ATOM 889 C CA . ASP A 1 106 ? 52.009 27.065 -47.765 1.00 55.50 106 ASP A CA 1
ATOM 890 C C . ASP A 1 106 ? 53.480 26.880 -48.149 1.00 55.50 106 ASP A C 1
ATOM 892 O O . ASP A 1 106 ? 54.409 27.157 -47.388 1.00 55.50 106 ASP A O 1
ATOM 896 N N . GLY A 1 107 ? 53.667 26.253 -49.310 1.00 47.44 107 GLY A N 1
ATOM 897 C CA . GLY A 1 107 ? 54.947 26.099 -49.961 1.00 47.44 107 GLY A CA 1
ATOM 898 C C . GLY A 1 107 ? 55.484 27.483 -50.289 1.00 47.44 107 GLY A C 1
ATOM 899 O O . GLY A 1 107 ? 54.911 28.205 -51.095 1.00 47.44 107 GLY A O 1
ATOM 900 N N . GLU A 1 108 ? 56.551 27.842 -49.588 1.00 48.84 108 GLU A N 1
ATOM 901 C CA . GLU A 1 108 ? 57.785 28.423 -50.119 1.00 48.84 108 GLU A CA 1
ATOM 902 C C . GLU A 1 108 ? 57.676 29.342 -51.361 1.00 48.84 108 GLU A C 1
ATOM 904 O O . GLU A 1 108 ? 57.450 28.891 -52.477 1.00 48.84 108 GLU A O 1
ATOM 909 N N . GLY A 1 109 ? 58.016 30.622 -51.163 1.00 47.09 109 GLY A N 1
ATOM 910 C CA . GLY A 1 109 ? 59.176 31.231 -51.836 1.00 47.09 109 GLY A CA 1
ATOM 911 C C . GLY A 1 109 ? 59.099 31.592 -53.331 1.00 47.09 109 GLY A C 1
ATOM 912 O O . GLY A 1 109 ? 59.237 30.743 -54.198 1.00 47.09 109 GLY A O 1
ATOM 913 N N . GLU A 1 110 ? 59.028 32.905 -53.582 1.00 46.59 110 GLU A N 1
ATOM 914 C CA . GLU A 1 110 ? 59.741 33.701 -54.609 1.00 46.59 110 GLU A CA 1
ATOM 915 C C . GLU A 1 110 ? 59.995 33.141 -56.030 1.00 46.59 110 GLU A C 1
ATOM 917 O O . GLU A 1 110 ? 60.826 32.261 -56.232 1.00 46.59 110 GLU A O 1
ATOM 922 N N . ALA A 1 111 ? 59.465 33.842 -57.047 1.00 42.47 111 ALA A N 1
ATOM 923 C CA . ALA A 1 111 ? 60.239 34.273 -58.225 1.00 42.47 111 ALA A CA 1
ATOM 924 C C . ALA A 1 111 ? 59.471 35.343 -59.028 1.00 42.47 111 ALA A C 1
ATOM 926 O O . ALA A 1 111 ? 58.465 35.048 -59.676 1.00 42.47 111 ALA A O 1
ATOM 927 N N . GLY A 1 112 ? 59.979 36.577 -59.003 1.00 36.81 112 GLY A N 1
ATOM 928 C CA . GLY A 1 112 ? 59.543 37.707 -59.825 1.00 36.81 112 GLY A CA 1
ATOM 929 C C . GLY A 1 112 ? 60.433 38.916 -59.607 1.00 36.81 112 GLY A C 1
ATOM 930 O O . GLY A 1 112 ? 60.138 39.667 -58.655 1.00 36.81 112 GLY A O 1
#

Sequence (112 aa):
MDDSSERCEEKGPGPPSEDRVRLELVLFADLIQRLEKENRLAEALPFVLSRLGDLRRLLFDYEVRGTERLLPIEDPQERETRRLDRESEERQRQMIEEWQEPWTPDGEGEAG

Radius of gyration: 31.53 Å; chains: 1; bounding box: 78×74×79 Å

Secondary structure (DSSP, 8-state):
-----------PPPPPPHHHHHHHHHHHHHHHHHHHHTT-TTTTHHHHHHHHHHHHHHHHHHHHHHHHHH-----HHHHHHHHHHHHHHHHHHHHHHHHHS-----------